Protein AF-A0A2G6GEB9-F1 (afdb_monomer_lite)

pLDDT: mean 70.47, std 19.68, range [32.62, 93.44]

Structure (mmCIF, N/CA/C/O backbone):
data_AF-A0A2G6GEB9-F1
#
_entry.id   AF-A0A2G6GEB9-F1
#
loop_
_atom_site.group_PDB
_atom_site.id
_atom_site.type_symbol
_atom_site.label_atom_id
_atom_site.label_alt_id
_atom_site.label_comp_id
_atom_site.label_asym_id
_atom_site.label_entity_id
_atom_site.label_seq_id
_atom_site.pdbx_PDB_ins_code
_atom_site.Cartn_x
_atom_site.Cartn_y
_atom_site.Cartn_z
_atom_site.occupancy
_atom_site.B_iso_or_equiv
_atom_site.auth_seq_id
_atom_site.auth_comp_id
_atom_site.auth_asym_id
_atom_site.auth_atom_id
_atom_site.pdbx_PDB_model_num
ATOM 1 N N . MET A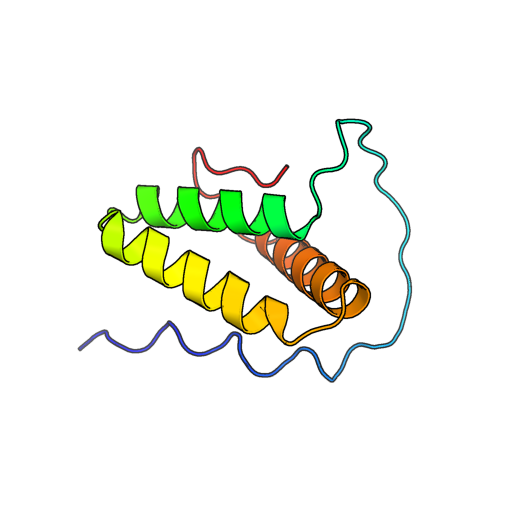 1 1 ? -2.406 -16.550 22.786 1.00 43.00 1 MET A N 1
ATOM 2 C CA . MET A 1 1 ? -1.290 -16.858 21.864 1.00 43.00 1 MET A CA 1
ATOM 3 C C . MET A 1 1 ? -1.743 -16.656 20.420 1.00 43.00 1 MET A C 1
ATOM 5 O O . MET A 1 1 ? -2.268 -17.593 19.846 1.00 43.00 1 MET A O 1
ATOM 9 N N . LYS A 1 2 ? -1.623 -15.443 19.861 1.00 37.16 2 LYS A N 1
ATOM 10 C CA . LYS A 1 2 ? -1.843 -15.147 18.428 1.00 37.16 2 LYS A CA 1
ATOM 11 C C . LYS A 1 2 ? -1.043 -13.886 18.063 1.00 37.16 2 LYS A C 1
ATOM 13 O O . LYS A 1 2 ? -1.576 -12.787 18.075 1.00 37.16 2 LYS A O 1
ATOM 18 N N . LYS A 1 3 ? 0.269 -14.029 17.868 1.00 40.84 3 LYS A N 1
ATOM 19 C CA . LYS A 1 3 ? 1.177 -12.955 17.421 1.00 40.84 3 LYS A CA 1
ATOM 20 C C . LYS A 1 3 ? 2.172 -13.546 16.425 1.00 40.84 3 LYS A C 1
ATOM 22 O O . LYS A 1 3 ? 3.342 -13.701 16.756 1.00 40.84 3 LYS A O 1
ATOM 27 N N . THR A 1 4 ? 1.706 -14.003 15.262 1.00 48.59 4 THR A N 1
ATOM 28 C CA . THR A 1 4 ? 2.622 -14.587 14.259 1.00 48.59 4 THR A CA 1
ATOM 29 C C . THR A 1 4 ? 2.049 -14.590 12.838 1.00 48.59 4 THR A C 1
ATOM 31 O O . THR A 1 4 ? 2.069 -15.620 12.183 1.00 48.59 4 THR A O 1
ATOM 34 N N . ILE A 1 5 ? 1.501 -13.475 12.337 1.00 50.94 5 ILE A N 1
ATOM 35 C CA . ILE A 1 5 ? 1.113 -13.395 10.910 1.00 50.94 5 ILE A CA 1
ATOM 36 C C . ILE A 1 5 ? 1.357 -11.995 10.322 1.00 50.94 5 ILE A C 1
ATOM 38 O O . ILE A 1 5 ? 0.452 -11.422 9.743 1.00 50.94 5 ILE A O 1
ATOM 42 N N . ILE A 1 6 ? 2.542 -11.394 10.481 1.00 47.50 6 ILE A N 1
ATOM 43 C CA . ILE A 1 6 ? 2.950 -10.248 9.633 1.00 47.50 6 ILE A CA 1
ATOM 44 C C . ILE A 1 6 ? 4.480 -10.261 9.481 1.00 47.50 6 ILE A C 1
ATOM 46 O O . ILE A 1 6 ? 5.177 -9.420 10.037 1.00 47.50 6 ILE A O 1
ATOM 50 N N . ALA A 1 7 ? 5.032 -11.277 8.816 1.00 43.16 7 ALA A N 1
ATOM 51 C CA . ALA A 1 7 ? 6.469 -11.323 8.502 1.00 43.16 7 ALA A CA 1
ATOM 52 C C . ALA A 1 7 ? 6.786 -12.213 7.284 1.00 43.16 7 ALA A C 1
ATOM 54 O O . ALA A 1 7 ? 7.782 -12.926 7.287 1.00 43.16 7 ALA A O 1
ATOM 55 N N . LEU A 1 8 ? 5.923 -12.231 6.262 1.00 41.97 8 LEU A N 1
ATOM 56 C CA . LEU A 1 8 ? 6.069 -13.142 5.112 1.00 41.97 8 LEU A CA 1
ATOM 57 C C . LEU A 1 8 ? 5.908 -12.459 3.744 1.00 41.97 8 LEU A C 1
ATOM 59 O O . LEU A 1 8 ? 5.507 -13.096 2.782 1.00 41.97 8 LEU A O 1
ATOM 63 N N . LEU A 1 9 ? 6.256 -11.175 3.631 1.00 51.47 9 LEU A N 1
ATOM 64 C CA . LEU A 1 9 ? 6.309 -10.479 2.332 1.00 51.47 9 LEU A CA 1
ATOM 65 C C . LEU A 1 9 ? 7.734 -10.094 1.908 1.00 51.47 9 LEU A C 1
ATOM 67 O O . LEU A 1 9 ? 7.920 -9.402 0.915 1.00 51.47 9 LEU A O 1
ATOM 71 N N . SER A 1 10 ? 8.753 -10.556 2.639 1.00 45.56 10 SER A N 1
ATOM 72 C CA . SER A 1 10 ? 10.117 -10.044 2.488 1.00 45.56 10 SER A CA 1
ATOM 73 C C . SER A 1 10 ? 11.032 -10.844 1.556 1.00 45.56 10 SER A C 1
ATOM 75 O O . SER A 1 10 ? 12.159 -10.412 1.376 1.00 45.56 10 SER A O 1
ATOM 77 N N . LEU A 1 11 ? 10.640 -11.991 0.979 1.00 41.75 11 LEU A N 1
ATOM 78 C CA . LEU A 1 11 ? 11.636 -12.893 0.364 1.00 41.75 11 LEU A CA 1
ATOM 79 C C . LEU A 1 11 ? 11.141 -13.695 -0.861 1.00 41.75 11 LEU A C 1
ATOM 81 O O . LEU A 1 11 ? 11.361 -14.900 -0.951 1.00 41.75 11 LEU A O 1
ATOM 85 N N . SER A 1 12 ? 10.463 -13.060 -1.825 1.00 44.88 12 SER A N 1
ATOM 86 C CA . SER A 1 12 ? 10.040 -13.767 -3.060 1.00 44.88 12 SER A CA 1
ATOM 87 C C . SER A 1 12 ? 10.248 -13.006 -4.372 1.00 44.88 12 SER A C 1
ATOM 89 O O . SER A 1 12 ? 10.059 -13.585 -5.436 1.00 44.88 12 SER A O 1
ATOM 91 N N . LEU A 1 13 ? 10.684 -11.742 -4.344 1.00 48.50 13 LEU A N 1
ATOM 92 C CA . LEU A 1 13 ? 10.811 -10.934 -5.568 1.00 48.50 13 LEU A CA 1
ATOM 93 C C . LEU A 1 13 ? 12.095 -11.184 -6.382 1.00 48.50 13 LEU A C 1
ATOM 95 O O . LEU A 1 13 ? 12.276 -10.556 -7.418 1.00 48.50 13 LEU A O 1
ATOM 99 N N . LEU A 1 14 ? 12.963 -12.122 -5.982 1.00 43.94 14 LEU A N 1
ATOM 100 C CA . LEU A 1 14 ? 14.191 -12.434 -6.732 1.00 43.94 14 LEU A CA 1
ATOM 101 C C . LEU A 1 14 ? 14.066 -13.604 -7.728 1.00 43.94 14 LEU A C 1
ATOM 103 O O . LEU A 1 14 ? 15.071 -13.998 -8.310 1.00 43.94 14 LEU A O 1
ATOM 107 N N . ALA A 1 15 ? 12.868 -14.164 -7.939 1.00 37.00 15 ALA A N 1
ATOM 108 C CA . ALA A 1 15 ? 12.689 -15.369 -8.764 1.00 37.00 15 ALA A CA 1
ATOM 109 C C . ALA A 1 15 ? 11.760 -15.218 -9.984 1.00 37.00 15 ALA A C 1
ATOM 111 O O . ALA A 1 15 ? 11.479 -16.212 -10.646 1.00 37.00 15 ALA A O 1
ATOM 112 N N . SER A 1 16 ? 11.293 -14.016 -10.336 1.00 35.53 16 SER A N 1
ATOM 113 C CA . SER A 1 16 ? 10.480 -13.849 -11.552 1.00 35.53 16 SER A CA 1
ATOM 114 C C . SER A 1 16 ? 10.877 -12.603 -12.336 1.00 35.53 16 SER A C 1
ATOM 116 O O . SER A 1 16 ? 10.143 -11.629 -12.444 1.00 35.53 16 SER A O 1
ATOM 118 N N . CYS A 1 17 ? 12.091 -12.644 -12.883 1.00 46.53 17 CYS A N 1
ATOM 119 C CA . CYS A 1 17 ? 12.437 -11.891 -14.080 1.00 46.53 17 CYS A CA 1
ATOM 120 C C . CYS A 1 17 ? 12.260 -12.866 -15.252 1.00 46.53 17 CYS A C 1
ATOM 122 O O . CYS A 1 17 ? 13.170 -13.616 -15.596 1.00 46.53 17 CYS A O 1
ATOM 124 N N . GLY A 1 18 ? 11.038 -12.967 -15.770 1.00 40.94 18 GLY A N 1
ATOM 125 C CA . GLY A 1 18 ? 10.723 -13.884 -16.858 1.00 40.94 18 GLY A CA 1
ATOM 126 C C . GLY A 1 18 ? 9.240 -13.887 -17.204 1.00 40.94 18 GLY A C 1
ATOM 127 O O . GLY A 1 18 ? 8.443 -14.431 -16.452 1.00 40.94 18 GLY A O 1
ATOM 128 N N . ALA A 1 19 ? 8.940 -13.34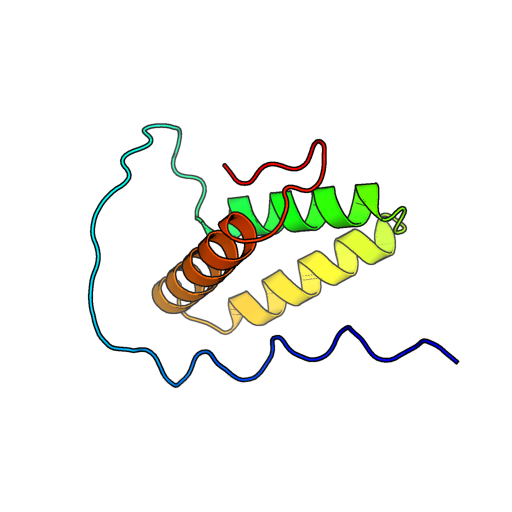7 -18.386 1.00 38.34 19 ALA A N 1
ATOM 129 C CA . ALA A 1 19 ? 7.673 -13.384 -19.122 1.00 38.34 19 ALA A CA 1
ATOM 130 C C . ALA A 1 19 ? 6.636 -12.279 -18.821 1.00 38.34 19 ALA A C 1
ATOM 132 O O . ALA A 1 19 ? 5.849 -12.322 -17.882 1.00 38.34 19 ALA A O 1
ATOM 133 N N . SER A 1 20 ? 6.655 -11.311 -19.738 1.00 52.19 20 SER A N 1
ATOM 134 C CA . SER A 1 20 ? 5.591 -10.452 -20.258 1.00 52.19 20 SER A CA 1
ATOM 135 C C . SER A 1 20 ? 4.143 -10.871 -19.968 1.00 52.19 20 SER A C 1
ATOM 137 O O . SER A 1 20 ? 3.776 -12.021 -20.200 1.00 52.19 20 SER A O 1
ATOM 139 N N . SER A 1 21 ? 3.279 -9.895 -19.668 1.00 40.38 21 SER A N 1
ATOM 140 C CA . SER A 1 21 ? 1.945 -9.795 -20.282 1.00 40.38 21 SER A CA 1
ATOM 141 C C . SER A 1 21 ? 1.401 -8.368 -20.204 1.00 40.38 21 SER A C 1
ATOM 143 O O . SER A 1 21 ? 1.425 -7.713 -19.166 1.00 40.38 21 SER A O 1
ATOM 145 N N . ASP A 1 22 ? 0.975 -7.930 -21.379 1.00 48.34 22 ASP A N 1
ATOM 146 C CA . ASP A 1 22 ? 0.363 -6.671 -21.779 1.00 48.34 22 ASP A CA 1
ATOM 147 C C . ASP A 1 22 ? -1.092 -6.562 -21.273 1.00 48.34 22 ASP A C 1
ATOM 149 O O . ASP A 1 22 ? -1.758 -7.586 -21.101 1.00 48.34 22 ASP A O 1
ATOM 153 N N . GLY A 1 23 ? -1.602 -5.336 -21.109 1.00 36.50 23 GLY A N 1
ATOM 154 C CA . GLY A 1 23 ? -3.046 -5.069 -21.139 1.00 36.50 23 GLY A CA 1
ATOM 155 C C . GLY A 1 23 ? -3.629 -4.326 -19.933 1.00 36.50 23 GLY A C 1
ATOM 156 O O . GLY A 1 23 ? -3.915 -4.923 -18.898 1.00 36.50 23 GLY A O 1
ATOM 157 N N . GLY A 1 24 ? -3.910 -3.029 -20.107 1.00 32.62 24 GLY A N 1
ATOM 158 C CA . GLY A 1 24 ? -4.779 -2.273 -19.197 1.00 32.62 24 GLY A CA 1
ATOM 159 C C . GLY A 1 24 ? -4.563 -0.763 -19.214 1.00 32.62 24 GLY A C 1
ATOM 160 O O . GLY A 1 24 ? -4.056 -0.201 -18.251 1.00 32.62 24 GLY A O 1
ATOM 161 N N . ASN A 1 25 ? -4.939 -0.117 -20.316 1.00 56.62 25 ASN A N 1
ATOM 162 C CA . ASN A 1 25 ? -5.081 1.332 -20.437 1.00 56.62 25 ASN A CA 1
ATOM 163 C C . ASN A 1 25 ? -6.173 1.846 -19.480 1.00 56.62 25 ASN A C 1
ATOM 165 O O . ASN A 1 25 ? -7.343 1.565 -19.722 1.00 56.62 25 ASN A O 1
ATOM 169 N N . ASP A 1 26 ? -5.804 2.638 -18.471 1.00 39.84 26 ASP A N 1
ATOM 170 C CA . ASP A 1 26 ? -6.734 3.543 -17.790 1.00 39.84 26 ASP A CA 1
ATOM 171 C C . ASP A 1 26 ? -6.132 4.955 -17.780 1.00 39.84 26 ASP A C 1
ATOM 173 O O . ASP A 1 26 ? -5.178 5.282 -17.068 1.00 39.84 26 ASP A O 1
ATOM 177 N N . GLY A 1 27 ? -6.642 5.776 -18.698 1.00 42.00 27 GLY A N 1
ATOM 178 C CA . GLY A 1 27 ? -6.291 7.177 -18.842 1.00 42.00 27 GLY A CA 1
ATOM 179 C C . GLY A 1 27 ? -6.888 7.990 -17.701 1.00 42.00 27 GLY A C 1
ATOM 180 O O . GLY A 1 27 ? -8.003 8.488 -17.804 1.00 42.00 27 GLY A O 1
ATOM 181 N N . GLY A 1 28 ? -6.117 8.176 -16.634 1.00 34.44 28 GLY A N 1
ATOM 182 C CA . GLY A 1 28 ? -6.494 9.038 -15.521 1.00 34.44 28 GLY A CA 1
ATOM 183 C C . GLY A 1 28 ? -5.274 9.458 -14.718 1.00 34.44 28 GLY A C 1
ATOM 184 O O . GLY A 1 28 ? -4.915 8.776 -13.773 1.00 34.44 28 GLY A O 1
ATOM 185 N N . LYS A 1 29 ? -4.645 10.580 -15.106 1.00 35.00 29 LYS A N 1
ATOM 186 C CA . LYS A 1 29 ? -3.603 11.319 -14.359 1.00 35.00 29 LYS A CA 1
ATOM 187 C C . LYS A 1 29 ? -2.611 10.400 -13.634 1.00 35.00 29 LYS A C 1
ATOM 189 O O . LYS A 1 29 ? -2.816 10.123 -12.462 1.00 35.00 29 LYS A O 1
ATOM 194 N N . THR A 1 30 ? -1.553 9.980 -14.328 1.00 38.78 30 THR A N 1
ATOM 195 C CA . THR A 1 30 ? -0.522 9.017 -13.899 1.00 38.78 30 THR A CA 1
ATOM 196 C C . THR A 1 30 ? -0.041 9.237 -12.455 1.00 38.78 30 THR A C 1
ATOM 198 O O . THR A 1 30 ? 0.975 9.881 -12.209 1.00 38.78 30 THR A O 1
ATOM 201 N N . ALA A 1 31 ? -0.787 8.716 -11.482 1.00 51.28 31 ALA A N 1
ATOM 202 C CA . ALA A 1 31 ? -0.268 8.402 -10.168 1.00 51.28 31 ALA A CA 1
ATOM 203 C C . ALA A 1 31 ? 0.573 7.141 -10.367 1.00 51.28 31 ALA A C 1
ATOM 205 O O . ALA A 1 31 ? 0.132 6.205 -11.038 1.00 51.28 31 ALA A O 1
ATOM 206 N N . ASN A 1 32 ? 1.808 7.132 -9.870 1.00 67.56 32 ASN A N 1
ATOM 207 C CA . ASN A 1 32 ? 2.651 5.948 -9.978 1.00 67.56 32 ASN A CA 1
ATOM 208 C C . ASN A 1 32 ? 1.922 4.772 -9.295 1.00 67.56 32 ASN A C 1
ATOM 210 O O . ASN A 1 32 ? 1.238 4.962 -8.288 1.00 67.56 32 ASN A O 1
ATOM 214 N N . SER A 1 33 ? 2.076 3.548 -9.807 1.00 79.56 33 SER A N 1
ATOM 215 C CA . SER A 1 33 ? 1.566 2.325 -9.169 1.00 79.56 33 SER A CA 1
ATOM 216 C C . SER A 1 33 ? 1.943 2.253 -7.674 1.00 79.56 33 SER A C 1
ATOM 218 O O . SER A 1 33 ? 1.207 1.709 -6.856 1.00 79.56 33 SER A O 1
ATOM 220 N N . CYS A 1 34 ? 3.056 2.864 -7.276 1.00 82.62 34 CYS A N 1
ATOM 221 C CA . CYS A 1 34 ? 3.441 3.002 -5.874 1.00 82.62 34 CYS A CA 1
ATOM 222 C C . CYS A 1 34 ? 2.507 3.888 -5.030 1.00 82.62 34 CYS A C 1
ATOM 224 O O . CYS A 1 34 ? 2.189 3.520 -3.898 1.00 82.62 34 CYS A O 1
ATOM 226 N N . ASP A 1 35 ? 2.022 5.012 -5.560 1.00 84.31 35 ASP A N 1
ATOM 227 C CA . ASP A 1 35 ? 1.068 5.882 -4.861 1.00 84.31 35 ASP A CA 1
ATOM 228 C C . ASP A 1 35 ? -0.282 5.185 -4.669 1.00 84.31 35 ASP A C 1
ATOM 230 O O . ASP A 1 35 ? -0.842 5.217 -3.571 1.00 84.31 35 ASP A O 1
ATOM 234 N N . SER A 1 36 ? -0.768 4.480 -5.698 1.00 84.38 36 SER A N 1
ATOM 235 C CA . SER A 1 36 ? -1.992 3.675 -5.601 1.00 84.38 36 SER A CA 1
ATOM 236 C C . SER A 1 36 ? -1.884 2.593 -4.522 1.00 84.38 36 SER A C 1
ATOM 238 O O . SER A 1 36 ? -2.815 2.399 -3.736 1.00 84.38 36 SER A O 1
ATOM 240 N N . TYR A 1 37 ? -0.734 1.917 -4.427 1.00 84.75 37 TYR A N 1
ATOM 241 C CA . TYR A 1 37 ? -0.493 0.923 -3.381 1.00 84.75 37 TYR A CA 1
ATOM 242 C C . TYR A 1 37 ? -0.455 1.543 -1.975 1.00 84.75 37 TYR A C 1
ATOM 244 O O . TYR A 1 37 ? -1.068 1.012 -1.046 1.00 84.75 37 TYR A O 1
ATOM 252 N N . LEU A 1 38 ? 0.228 2.681 -1.801 1.00 87.38 38 LEU A N 1
ATOM 253 C CA . LEU A 1 38 ? 0.292 3.379 -0.512 1.00 87.38 38 LEU A CA 1
ATOM 254 C C . LEU A 1 38 ? -1.083 3.874 -0.055 1.00 87.38 38 LEU A C 1
ATOM 256 O O . LEU A 1 38 ? -1.414 3.739 1.123 1.00 87.38 38 LEU A O 1
ATOM 260 N N . ALA A 1 39 ? -1.899 4.398 -0.972 1.00 88.38 39 ALA A N 1
ATOM 261 C CA . ALA A 1 39 ? -3.264 4.821 -0.675 1.00 88.38 39 ALA A CA 1
ATOM 262 C C . ALA A 1 39 ? -4.138 3.641 -0.218 1.00 88.38 39 ALA A C 1
ATOM 264 O O . ALA A 1 39 ? -4.876 3.751 0.766 1.00 88.38 39 ALA A O 1
ATOM 265 N N . TYR A 1 40 ? -4.008 2.487 -0.878 1.00 87.12 40 TYR A N 1
ATOM 266 C CA . TYR A 1 40 ? -4.697 1.264 -0.468 1.00 87.12 40 TYR A CA 1
ATOM 267 C C . TYR A 1 40 ? -4.259 0.780 0.920 1.00 87.12 40 TYR A C 1
ATOM 269 O O . TYR A 1 40 ? -5.103 0.439 1.753 1.00 87.12 40 TYR A O 1
ATOM 277 N N . MET A 1 41 ? -2.951 0.780 1.193 1.00 86.75 41 MET A N 1
ATOM 278 C CA . MET A 1 41 ? -2.394 0.429 2.502 1.00 86.75 41 MET A CA 1
ATOM 279 C C . MET A 1 41 ? -2.921 1.358 3.598 1.00 86.75 41 MET A C 1
ATOM 281 O O . MET A 1 41 ? -3.397 0.881 4.627 1.00 86.75 41 MET A O 1
ATOM 285 N N . GLU A 1 42 ? -2.903 2.674 3.364 1.00 89.94 42 GLU A N 1
ATOM 286 C CA . GLU A 1 42 ? -3.443 3.658 4.303 1.00 89.94 42 GLU A CA 1
ATOM 287 C C . GLU A 1 42 ? -4.916 3.376 4.619 1.00 89.94 42 GLU A C 1
ATOM 289 O O . GLU A 1 42 ? -5.307 3.323 5.787 1.00 89.94 42 GLU A O 1
ATOM 294 N N . CYS A 1 43 ? -5.731 3.153 3.585 1.00 89.25 43 CYS A N 1
ATOM 295 C CA . CYS A 1 43 ? -7.147 2.855 3.751 1.00 89.25 43 CYS A CA 1
ATOM 296 C C . CYS A 1 43 ? -7.367 1.557 4.538 1.00 89.25 43 CYS A C 1
ATOM 298 O O . CYS A 1 43 ? -8.149 1.525 5.492 1.00 89.25 43 CYS A O 1
ATOM 300 N N . THR A 1 44 ? -6.630 0.501 4.189 1.00 87.69 44 THR A N 1
ATOM 301 C CA . THR A 1 44 ? -6.722 -0.803 4.854 1.00 87.69 44 THR A CA 1
ATOM 302 C C . THR A 1 44 ? -6.354 -0.692 6.331 1.00 87.69 44 THR A C 1
ATOM 304 O O . THR A 1 44 ? -7.053 -1.237 7.186 1.00 87.69 44 THR A O 1
ATOM 307 N N . TYR A 1 45 ? -5.309 0.069 6.668 1.00 89.25 45 TYR A N 1
ATOM 308 C CA . TYR A 1 45 ? -4.927 0.290 8.061 1.00 89.25 45 TYR A CA 1
ATOM 309 C C . TYR A 1 45 ? -5.940 1.136 8.837 1.00 89.25 45 TYR A C 1
ATOM 311 O O . TYR A 1 45 ? -6.231 0.820 9.993 1.00 89.25 45 TYR A O 1
ATOM 319 N N . LYS A 1 46 ? -6.539 2.157 8.208 1.00 89.00 46 LYS A N 1
ATOM 320 C CA . LYS A 1 46 ? -7.645 2.920 8.811 1.00 89.00 46 LYS A CA 1
ATOM 321 C C . LYS A 1 46 ? -8.833 2.006 9.122 1.00 89.00 46 LYS A C 1
ATOM 323 O O . LYS A 1 46 ? -9.379 2.056 10.220 1.00 89.00 46 LYS A O 1
ATOM 328 N N . LYS A 1 47 ? -9.194 1.108 8.198 1.00 87.62 47 LYS A N 1
ATOM 329 C CA . LYS A 1 47 ? -10.254 0.101 8.402 1.00 87.62 47 LYS A CA 1
ATOM 330 C C . LYS A 1 47 ? -9.908 -0.909 9.495 1.00 87.62 47 LYS A C 1
ATOM 332 O O . LYS A 1 47 ? -10.785 -1.319 10.252 1.00 87.62 47 LYS A O 1
ATOM 337 N N . ALA A 1 48 ? -8.630 -1.246 9.639 1.00 86.31 48 ALA A N 1
ATOM 338 C CA . ALA A 1 48 ? -8.128 -2.064 10.737 1.00 86.31 48 ALA A CA 1
ATOM 339 C C . ALA A 1 48 ? -8.126 -1.343 12.105 1.00 86.31 48 ALA A C 1
ATOM 341 O O . ALA A 1 48 ? -7.658 -1.929 13.079 1.00 86.31 48 ALA A O 1
ATOM 342 N N . ASN A 1 49 ? -8.650 -0.109 12.202 1.00 89.69 49 ASN A N 1
ATOM 343 C CA . ASN A 1 49 ? -8.648 0.723 13.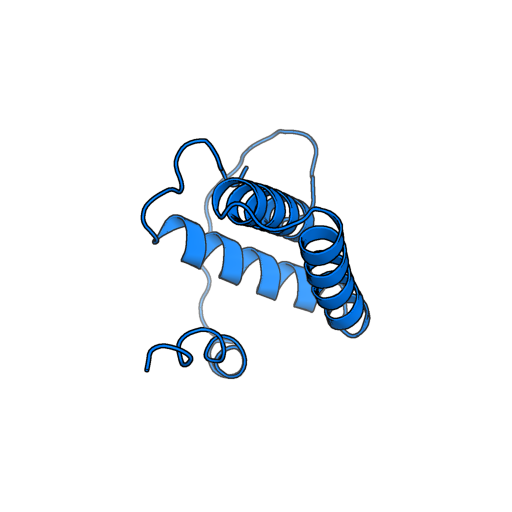413 1.00 89.69 49 ASN A CA 1
ATOM 344 C C . ASN A 1 49 ? -7.235 0.947 13.986 1.00 89.69 49 ASN A C 1
ATOM 346 O O . ASN A 1 49 ? -7.041 0.990 15.200 1.00 89.69 49 ASN A O 1
ATOM 350 N N . MET A 1 50 ? -6.229 1.076 13.115 1.00 89.75 50 MET A N 1
ATOM 351 C CA . MET A 1 50 ? -4.897 1.495 13.545 1.00 89.75 50 MET A CA 1
ATOM 352 C C . MET A 1 50 ? -4.857 2.998 13.833 1.00 89.75 50 MET A C 1
ATOM 354 O O . MET A 1 50 ? -5.467 3.799 13.128 1.00 89.75 50 MET A O 1
ATOM 358 N N . ASP A 1 51 ? -4.070 3.380 14.837 1.00 92.69 51 ASP A N 1
ATOM 359 C CA . ASP A 1 51 ? -3.782 4.780 15.152 1.00 92.69 51 ASP A CA 1
ATOM 360 C C . ASP A 1 51 ? -3.094 5.499 13.986 1.00 92.69 51 ASP A C 1
ATOM 362 O O . ASP A 1 51 ? -2.138 4.973 13.412 1.00 92.69 51 ASP A O 1
ATOM 366 N N . GLU A 1 52 ? -3.493 6.740 13.693 1.00 89.94 52 GLU A N 1
ATOM 367 C CA . GLU A 1 52 ? -2.919 7.544 12.601 1.00 89.94 52 GLU A CA 1
ATOM 368 C C . GLU A 1 52 ? -1.391 7.661 12.677 1.00 89.94 52 GLU A C 1
ATOM 370 O O . GLU A 1 52 ? -0.713 7.625 11.649 1.00 89.94 52 GLU A O 1
ATOM 375 N N . ALA A 1 53 ? -0.834 7.768 13.887 1.00 93.44 53 ALA A N 1
A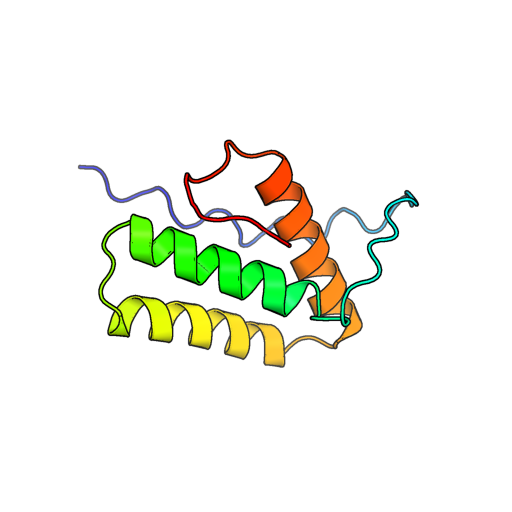TOM 376 C CA . ALA A 1 53 ? 0.612 7.803 14.097 1.00 93.44 53 ALA A CA 1
ATOM 377 C C . ALA A 1 53 ? 1.290 6.495 13.652 1.00 93.44 53 ALA A C 1
ATOM 379 O O . ALA A 1 53 ? 2.362 6.522 13.045 1.00 93.44 53 ALA A O 1
ATOM 380 N N . THR A 1 54 ? 0.647 5.354 13.912 1.00 91.38 54 THR A N 1
ATOM 381 C CA . THR A 1 54 ? 1.119 4.035 13.476 1.00 91.38 54 THR A CA 1
ATOM 382 C C . THR A 1 54 ? 1.019 3.904 11.962 1.00 91.38 54 THR A C 1
ATOM 384 O O . THR A 1 54 ? 1.989 3.499 11.329 1.00 91.38 54 THR A O 1
ATOM 387 N N . ILE A 1 55 ? -0.108 4.320 11.377 1.00 90.31 55 ILE A N 1
ATOM 388 C CA . ILE A 1 55 ? -0.329 4.300 9.926 1.00 90.31 55 ILE A CA 1
ATOM 389 C C . ILE A 1 55 ? 0.740 5.126 9.212 1.00 90.31 55 ILE A C 1
ATOM 391 O O . ILE A 1 55 ? 1.417 4.615 8.322 1.00 90.31 55 ILE A O 1
ATOM 395 N N . LYS A 1 56 ? 0.952 6.375 9.647 1.00 91.69 56 LYS A N 1
ATOM 396 C CA . LYS A 1 56 ? 1.992 7.253 9.095 1.00 91.69 56 LYS A CA 1
ATOM 397 C C . LYS A 1 56 ? 3.369 6.620 9.207 1.00 91.69 56 LYS A C 1
ATOM 399 O O . LYS A 1 56 ? 4.059 6.525 8.202 1.00 91.69 56 LYS A O 1
ATOM 404 N N . LYS A 1 57 ? 3.739 6.112 10.388 1.00 91.50 57 LYS A N 1
ATOM 405 C CA . LYS A 1 57 ? 5.033 5.450 10.593 1.00 91.50 57 LYS A CA 1
ATOM 406 C C . LYS A 1 57 ? 5.226 4.259 9.651 1.00 91.50 57 LYS A C 1
ATOM 408 O O . LYS A 1 57 ? 6.302 4.118 9.081 1.00 91.50 57 LYS A O 1
ATOM 413 N N . SER A 1 58 ? 4.205 3.425 9.464 1.00 88.31 58 SER A N 1
ATOM 414 C CA . SER A 1 58 ? 4.271 2.288 8.542 1.00 88.31 58 SER A CA 1
ATOM 415 C C . SER A 1 58 ? 4.433 2.731 7.087 1.00 88.31 58 SER A C 1
ATOM 417 O O . SER A 1 58 ? 5.279 2.183 6.384 1.00 88.31 58 SER A O 1
ATOM 419 N N . LEU A 1 59 ? 3.687 3.743 6.637 1.00 87.00 59 LEU A N 1
ATOM 420 C CA . LEU A 1 59 ? 3.824 4.279 5.278 1.00 87.00 59 LEU A CA 1
ATOM 421 C C . LEU A 1 59 ? 5.193 4.943 5.058 1.00 87.00 59 LEU A C 1
ATOM 423 O O . LEU A 1 59 ? 5.794 4.750 4.005 1.00 87.00 59 LEU A O 1
ATOM 427 N N . ASP A 1 60 ? 5.718 5.667 6.049 1.00 88.31 60 ASP A N 1
ATOM 428 C CA . ASP A 1 60 ? 7.058 6.268 6.007 1.00 88.31 60 ASP A CA 1
ATOM 429 C C . ASP A 1 60 ? 8.164 5.214 5.931 1.00 88.31 60 ASP A C 1
ATOM 431 O O . ASP A 1 60 ? 9.126 5.377 5.182 1.00 88.31 60 ASP A O 1
ATOM 435 N N . GLN A 1 61 ? 8.022 4.102 6.657 1.00 87.19 61 GLN A N 1
ATOM 436 C CA . GLN A 1 61 ? 8.961 2.982 6.566 1.00 87.19 61 GLN A CA 1
ATOM 437 C C . GLN A 1 61 ? 8.959 2.356 5.171 1.00 87.19 61 GLN A C 1
ATOM 439 O O . GLN A 1 61 ? 10.028 2.071 4.636 1.00 87.19 61 GLN A O 1
ATOM 444 N N . VAL A 1 62 ? 7.780 2.182 4.566 1.00 84.06 62 VAL A N 1
ATOM 445 C CA . VAL A 1 62 ? 7.660 1.676 3.192 1.00 84.06 62 VAL A CA 1
ATOM 446 C C . VAL A 1 62 ? 8.312 2.648 2.209 1.00 84.06 62 VAL A C 1
ATOM 448 O O . VAL A 1 62 ? 9.163 2.231 1.431 1.00 84.06 62 VAL A O 1
ATOM 451 N N . LYS A 1 63 ? 8.006 3.948 2.300 1.00 83.50 63 LYS A N 1
ATOM 452 C CA . LYS A 1 63 ? 8.625 4.987 1.459 1.00 83.50 63 LYS A CA 1
ATOM 453 C C . LYS A 1 63 ? 10.143 5.060 1.630 1.00 83.50 63 LYS A C 1
ATOM 455 O O . LYS A 1 63 ? 10.862 5.200 0.649 1.00 83.50 63 LYS A O 1
ATOM 460 N N . SER A 1 64 ? 10.635 4.936 2.860 1.00 86.19 64 SER A N 1
ATOM 461 C CA . SER A 1 64 ? 12.072 4.958 3.155 1.00 86.19 64 SER A CA 1
ATOM 462 C C . SER A 1 64 ? 12.786 3.730 2.596 1.00 86.19 64 SER A C 1
ATOM 464 O O . SER A 1 64 ? 13.882 3.856 2.060 1.00 86.19 64 SER A O 1
ATOM 466 N N . ALA A 1 65 ? 12.169 2.547 2.690 1.00 82.94 65 ALA A N 1
ATOM 467 C CA . ALA A 1 65 ? 12.700 1.337 2.068 1.00 82.94 65 ALA A CA 1
ATOM 468 C C . ALA A 1 65 ? 12.719 1.471 0.540 1.00 82.94 65 ALA A C 1
ATOM 470 O O . ALA A 1 65 ? 13.690 1.096 -0.105 1.00 82.94 65 ALA A O 1
ATOM 471 N N . TRP A 1 66 ? 11.669 2.059 -0.030 1.00 78.38 66 TRP A N 1
ATOM 472 C CA . TRP A 1 66 ? 11.547 2.333 -1.458 1.00 78.38 66 TRP A CA 1
ATOM 473 C C . TRP A 1 66 ? 12.577 3.333 -1.979 1.00 78.38 66 TRP A C 1
ATOM 475 O O . TRP A 1 66 ? 13.122 3.115 -3.052 1.00 78.38 66 TRP A O 1
ATOM 485 N N . ALA A 1 67 ? 12.945 4.343 -1.189 1.00 80.25 67 ALA A N 1
ATOM 486 C CA . ALA A 1 67 ? 13.993 5.300 -1.542 1.00 80.25 67 ALA A CA 1
ATOM 487 C C . ALA A 1 67 ? 15.383 4.6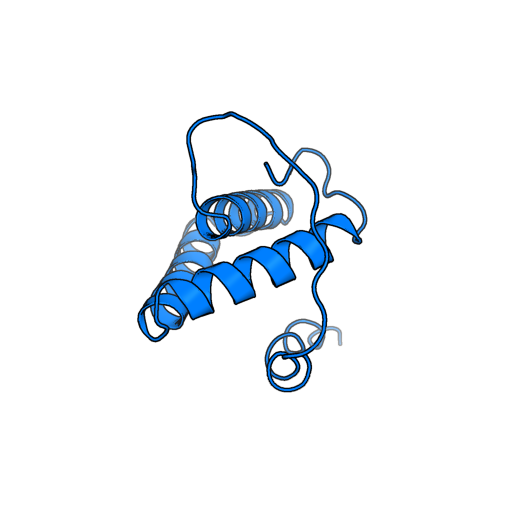64 -1.762 1.00 80.25 67 ALA A C 1
ATOM 489 O O . ALA A 1 67 ? 16.279 5.328 -2.276 1.00 80.25 67 ALA A O 1
ATOM 490 N N . GLN A 1 68 ? 15.583 3.401 -1.362 1.00 80.19 68 GLN A N 1
ATOM 491 C CA . GLN A 1 68 ? 16.813 2.648 -1.629 1.00 80.19 68 GLN A CA 1
ATOM 492 C C . GLN A 1 68 ? 16.815 1.937 -2.991 1.00 80.19 68 GLN A C 1
ATOM 494 O O . GLN A 1 68 ? 17.852 1.408 -3.386 1.00 80.19 68 GLN A O 1
ATOM 499 N N . PHE A 1 69 ? 15.676 1.894 -3.684 1.00 76.88 69 PHE A N 1
ATOM 500 C CA . PHE A 1 69 ? 15.523 1.272 -4.995 1.00 76.88 69 PHE A CA 1
ATOM 501 C C . PHE A 1 69 ? 15.480 2.335 -6.093 1.00 76.88 69 PHE A C 1
ATOM 503 O O . PHE A 1 69 ? 14.957 3.432 -5.899 1.00 76.88 69 PHE A O 1
ATOM 510 N N . ASP A 1 70 ? 15.964 1.979 -7.280 1.00 82.62 70 ASP A N 1
ATOM 511 C CA . ASP A 1 70 ? 15.746 2.788 -8.475 1.00 82.62 70 ASP A CA 1
ATOM 512 C C . ASP A 1 70 ? 14.262 2.791 -8.878 1.00 82.62 70 ASP A C 1
ATOM 514 O O . ASP A 1 70 ? 13.518 1.839 -8.620 1.00 82.62 70 ASP A O 1
ATOM 518 N N . GLU A 1 71 ? 13.832 3.847 -9.572 1.00 77.25 71 GLU A N 1
ATOM 519 C CA . GLU A 1 71 ? 12.427 4.071 -9.945 1.00 77.25 71 GLU A CA 1
ATOM 520 C C . GLU A 1 71 ? 11.801 2.871 -10.677 1.00 77.25 71 GLU A C 1
ATOM 522 O O . GLU A 1 71 ? 10.690 2.453 -10.352 1.00 77.25 71 GLU A O 1
ATOM 527 N N . ALA A 1 72 ? 12.548 2.235 -11.585 1.00 79.25 72 ALA A N 1
ATOM 528 C CA . ALA A 1 72 ? 12.092 1.052 -12.314 1.00 79.25 72 ALA A CA 1
ATOM 529 C C . ALA A 1 72 ? 11.876 -0.176 -11.405 1.00 79.25 72 ALA A C 1
ATOM 531 O O . ALA A 1 72 ? 10.940 -0.957 -11.611 1.00 79.25 72 ALA A O 1
ATOM 532 N N . GLN A 1 73 ? 12.725 -0.356 -10.387 1.00 80.25 73 GLN A N 1
ATOM 533 C CA . GLN A 1 73 ? 12.589 -1.447 -9.420 1.00 80.25 73 GLN A CA 1
ATOM 534 C C . GLN A 1 73 ? 11.413 -1.198 -8.475 1.00 80.25 73 GLN A C 1
ATOM 536 O O . GLN A 1 73 ? 10.635 -2.121 -8.222 1.00 80.25 73 GLN A O 1
ATOM 541 N N . MET A 1 74 ? 11.246 0.046 -8.011 1.00 79.75 74 MET A N 1
ATOM 542 C CA . MET A 1 74 ? 10.077 0.444 -7.228 1.00 79.75 74 MET A CA 1
ATOM 543 C C . MET A 1 74 ? 8.787 0.195 -8.004 1.00 79.75 74 MET A C 1
ATOM 545 O O . MET A 1 74 ? 7.900 -0.491 -7.506 1.00 79.75 74 MET A O 1
ATOM 549 N N . GLU A 1 75 ? 8.688 0.696 -9.237 1.00 80.94 75 GLU A N 1
ATOM 550 C CA . GLU A 1 75 ? 7.472 0.573 -10.039 1.00 80.94 75 GLU A CA 1
ATOM 551 C C . GLU A 1 75 ? 7.105 -0.899 -10.274 1.00 80.94 75 GLU A C 1
ATOM 553 O O . GLU A 1 75 ? 5.946 -1.288 -10.110 1.00 80.94 75 GLU A O 1
ATOM 558 N N . THR A 1 76 ? 8.100 -1.744 -10.561 1.00 83.56 76 THR A N 1
ATOM 559 C CA . THR A 1 76 ? 7.907 -3.193 -10.718 1.00 83.56 76 THR A CA 1
ATOM 560 C C . THR A 1 76 ? 7.394 -3.838 -9.426 1.00 83.56 76 THR A C 1
ATOM 562 O O . THR A 1 76 ? 6.425 -4.600 -9.456 1.00 83.56 76 THR A O 1
ATOM 565 N N . ALA A 1 77 ? 7.992 -3.511 -8.276 1.00 81.44 77 ALA A N 1
ATOM 566 C CA . ALA A 1 77 ? 7.574 -4.043 -6.980 1.00 81.44 77 ALA A CA 1
ATOM 567 C C . ALA A 1 77 ? 6.160 -3.580 -6.587 1.00 81.44 77 ALA A C 1
ATOM 569 O O . ALA A 1 77 ? 5.351 -4.377 -6.099 1.00 81.44 77 ALA A O 1
ATOM 570 N N . CYS A 1 78 ? 5.832 -2.313 -6.836 1.00 83.00 78 CYS A N 1
ATOM 571 C CA . CYS A 1 78 ? 4.517 -1.743 -6.564 1.00 83.00 78 CYS A CA 1
ATOM 572 C C . CYS A 1 78 ? 3.439 -2.351 -7.466 1.00 83.00 78 CYS A C 1
ATOM 574 O O . CYS A 1 78 ? 2.383 -2.739 -6.968 1.00 83.00 78 CYS A O 1
ATOM 576 N N . LYS A 1 79 ? 3.717 -2.519 -8.766 1.00 83.88 79 LYS A N 1
ATOM 577 C CA . LYS A 1 79 ? 2.820 -3.214 -9.703 1.00 83.88 79 LYS A CA 1
ATOM 578 C C . LYS A 1 79 ? 2.569 -4.657 -9.280 1.00 83.88 79 LYS A C 1
ATOM 580 O O . LYS A 1 79 ? 1.415 -5.070 -9.215 1.00 83.88 79 LYS A O 1
ATOM 585 N N . ALA A 1 80 ? 3.615 -5.400 -8.919 1.00 85.12 80 ALA A N 1
ATOM 586 C CA . ALA A 1 80 ? 3.474 -6.771 -8.428 1.00 85.12 80 ALA A CA 1
ATOM 587 C C . ALA A 1 80 ? 2.650 -6.843 -7.131 1.00 85.12 80 ALA A C 1
ATOM 589 O O . ALA A 1 80 ? 1.847 -7.758 -6.947 1.00 85.12 80 ALA A O 1
ATOM 590 N N . SER A 1 81 ? 2.819 -5.865 -6.238 1.00 81.19 81 SER A N 1
ATOM 591 C CA . SER A 1 81 ? 2.049 -5.777 -4.994 1.00 81.19 81 SER A CA 1
ATOM 592 C C . SER A 1 81 ? 0.578 -5.466 -5.270 1.00 81.19 81 SER A C 1
ATOM 594 O O . SER A 1 81 ? -0.296 -6.141 -4.733 1.00 81.19 81 SER A O 1
ATOM 596 N N . ILE A 1 82 ? 0.291 -4.512 -6.160 1.00 82.56 82 ILE A N 1
ATOM 597 C CA . ILE A 1 82 ? -1.067 -4.212 -6.629 1.00 82.56 82 ILE A CA 1
ATOM 598 C C . ILE A 1 82 ? -1.726 -5.445 -7.244 1.00 82.56 82 ILE A C 1
ATOM 600 O O . ILE A 1 82 ? -2.866 -5.752 -6.909 1.00 82.56 82 ILE A O 1
ATOM 604 N N . ASP A 1 83 ? -1.023 -6.156 -8.123 1.00 85.50 83 ASP A N 1
ATOM 605 C CA . ASP A 1 83 ? -1.553 -7.344 -8.791 1.00 85.50 83 ASP A CA 1
ATOM 606 C C . ASP A 1 83 ? -1.908 -8.449 -7.784 1.00 85.50 83 ASP A C 1
ATOM 608 O O . ASP A 1 83 ? -2.945 -9.102 -7.898 1.00 85.50 83 ASP A O 1
ATOM 612 N N . GLN A 1 84 ? -1.102 -8.605 -6.728 1.00 82.00 84 GLN A N 1
ATOM 613 C CA . GLN A 1 84 ? -1.433 -9.493 -5.614 1.00 82.00 84 GLN A CA 1
ATOM 614 C C . GLN A 1 84 ? -2.652 -9.017 -4.824 1.00 82.00 84 GLN A C 1
ATOM 616 O O . GLN A 1 84 ? -3.518 -9.830 -4.508 1.00 82.00 84 GLN A O 1
ATOM 621 N N . VAL A 1 85 ? -2.760 -7.720 -4.527 1.00 79.81 85 VAL A N 1
ATOM 622 C CA . VAL A 1 85 ? -3.939 -7.184 -3.836 1.00 79.81 85 VAL A CA 1
ATOM 623 C C . VAL A 1 85 ? -5.209 -7.378 -4.659 1.00 79.81 85 VAL A C 1
ATOM 625 O O . VAL A 1 85 ? -6.228 -7.769 -4.101 1.00 79.81 85 VAL A O 1
ATOM 628 N N . LYS A 1 86 ? -5.152 -7.201 -5.982 1.00 79.38 86 LYS A N 1
ATOM 629 C CA . LYS A 1 86 ? -6.288 -7.453 -6.883 1.00 79.38 86 LYS A CA 1
ATOM 630 C C . LYS A 1 86 ? -6.763 -8.912 -6.861 1.00 79.38 86 LYS A C 1
ATOM 632 O O . LYS A 1 86 ? -7.916 -9.178 -7.187 1.00 79.38 86 LYS A O 1
ATOM 637 N N . LYS A 1 87 ? -5.899 -9.854 -6.469 1.00 81.88 87 LYS A N 1
ATOM 638 C CA . LYS A 1 87 ? -6.235 -11.280 -6.292 1.00 81.88 87 LYS A CA 1
ATOM 639 C C . LYS A 1 87 ? -6.766 -11.606 -4.893 1.00 81.88 87 LYS A C 1
ATOM 641 O O . LYS A 1 87 ? -7.264 -12.710 -4.679 1.00 81.88 87 LYS A O 1
ATOM 646 N N . MET A 1 88 ? -6.642 -10.689 -3.936 1.00 74.00 88 MET A N 1
ATOM 647 C CA . MET A 1 88 ? -7.178 -10.838 -2.584 1.00 74.00 88 MET A CA 1
ATOM 648 C C . MET A 1 88 ? -8.630 -10.340 -2.517 1.00 74.00 88 MET A C 1
ATOM 650 O O . MET A 1 88 ? -9.042 -9.522 -3.339 1.00 74.00 88 MET A O 1
ATOM 654 N N . PRO A 1 89 ? -9.435 -10.820 -1.549 1.00 75.62 89 PRO A N 1
ATOM 655 C CA . PRO A 1 89 ? -10.767 -10.272 -1.326 1.00 75.62 89 PRO A CA 1
ATOM 656 C C . PRO A 1 89 ? -10.671 -8.771 -1.046 1.00 75.62 89 PRO A C 1
ATOM 658 O O . PRO A 1 89 ? -9.889 -8.342 -0.194 1.00 75.62 89 PRO A O 1
ATOM 661 N N . ALA A 1 90 ? -11.464 -7.987 -1.777 1.00 74.44 90 ALA A N 1
ATOM 662 C CA . ALA A 1 90 ? -11.469 -6.539 -1.652 1.00 74.44 90 ALA A CA 1
ATOM 663 C C . ALA A 1 90 ? -11.777 -6.124 -0.208 1.00 74.44 90 ALA A C 1
ATOM 665 O O . ALA A 1 90 ? -12.717 -6.621 0.418 1.00 74.44 90 ALA A O 1
ATOM 666 N N . VAL A 1 91 ? -10.985 -5.192 0.317 1.00 79.19 91 VAL A N 1
ATOM 667 C CA . VAL A 1 91 ? -11.276 -4.557 1.600 1.00 79.19 91 VAL A CA 1
ATOM 668 C C . VAL A 1 91 ? -12.371 -3.525 1.356 1.00 79.19 91 VAL A C 1
ATOM 670 O O . VAL A 1 91 ? -12.194 -2.591 0.579 1.00 79.19 91 VAL A O 1
ATOM 673 N N . GLU A 1 92 ? -13.522 -3.698 2.003 1.00 78.94 92 GLU A N 1
ATOM 674 C CA . GLU A 1 92 ? -14.698 -2.861 1.760 1.00 78.94 92 GLU A CA 1
ATOM 675 C C . GLU A 1 92 ? -14.402 -1.365 1.980 1.00 78.94 92 GLU A C 1
ATOM 677 O O . GLU A 1 92 ? -14.074 -0.918 3.088 1.00 78.94 92 GLU A O 1
ATOM 682 N N . GLY A 1 93 ? -14.548 -0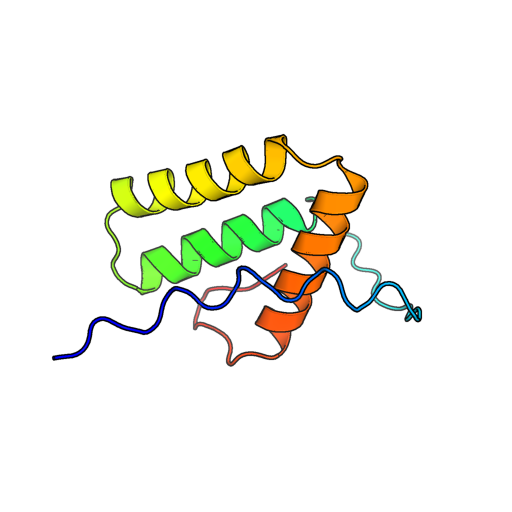.578 0.910 1.00 79.00 93 GLY A N 1
ATOM 683 C CA . GLY A 1 93 ? -14.271 0.861 0.887 1.00 79.00 93 GLY A CA 1
ATOM 684 C C . GLY A 1 93 ? -12.802 1.239 0.667 1.00 79.00 93 GLY A C 1
ATOM 685 O O . GLY A 1 93 ? -12.479 2.418 0.783 1.00 79.00 93 GLY A O 1
ATOM 686 N N . CYS A 1 94 ? -11.927 0.275 0.362 1.00 83.44 94 CYS A N 1
ATOM 687 C CA . CYS A 1 94 ? -10.532 0.499 -0.009 1.00 83.44 94 CYS A CA 1
ATOM 688 C C . CYS A 1 94 ? -10.252 -0.104 -1.385 1.00 83.44 94 CYS A C 1
ATOM 690 O O . CYS A 1 94 ? -10.130 -1.318 -1.534 1.00 83.44 94 CYS A O 1
ATOM 692 N N . GLU A 1 95 ? -10.126 0.756 -2.390 1.00 76.00 95 GLU A N 1
ATOM 693 C CA . GLU A 1 95 ? -9.906 0.350 -3.776 1.00 76.00 95 GLU A CA 1
ATOM 694 C C . GLU A 1 95 ? -8.506 0.757 -4.232 1.00 76.00 95 GLU A C 1
ATOM 696 O O . GLU A 1 95 ? -8.048 1.871 -3.966 1.00 76.00 95 GLU A O 1
ATOM 701 N N . ILE A 1 96 ? -7.832 -0.151 -4.937 1.00 71.94 96 ILE A N 1
ATOM 702 C CA . ILE A 1 96 ? -6.650 0.202 -5.720 1.00 71.94 96 ILE A CA 1
ATOM 703 C C . ILE A 1 96 ? -7.134 0.783 -7.043 1.00 71.94 96 ILE A C 1
ATOM 705 O O . ILE A 1 96 ? -7.807 0.085 -7.801 1.00 71.94 96 ILE A O 1
ATOM 709 N N . LYS A 1 97 ? -6.770 2.041 -7.294 1.00 62.66 97 LYS A N 1
ATOM 710 C CA . LYS A 1 97 ? -6.927 2.697 -8.595 1.00 62.66 97 LYS A CA 1
ATOM 711 C C . LYS A 1 97 ? -5.746 2.372 -9.495 1.00 62.66 97 LYS A C 1
ATOM 713 O O . LYS A 1 97 ? -4.598 2.497 -9.007 1.00 62.66 97 LYS A O 1
#

Sequence (97 aa):
MKKTIIALLSLSLLASCGASSDGGNDGGKTANSCDSYLAYMECTYKKANMDEATIKKSLDQVKSAWAQFDEAQMETACKASIDQVKKMPAVEGCEIK

Secondary structure (DSSP, 8-state):
-----S--SSS-TTS------------S----HHHHHHHHHHHHHHHTT--HHHHHHHHHHHHHHHTTS-HHHHHHHHHHHHHHHHHSPPBTTB---

Radius of gyration: 14.62 Å; chains: 1; bounding box: 32×28×44 Å

Foldseek 3Di:
DDDDPDDPPPPDPPPDPDDDDDDDDDPDDDDQLLVLQLQLQLVVCVVVVDDPVVSVVVSVVVVVVLVVDDPVVSSVVSVVVLVVQVVDDDDVPRDRD